Protein AF-A0A7S2JTR6-F1 (afdb_monomer_lite)

Sequence (146 aa):
DVTADWCGPSLAMKPAWHQLAKLTKDFKETQIALMDSDENEKDRNLLPETSIPNLKLFRAGAKRTPIPFQGNRDVQGFMQFLQQYTGFNFGEAMRDLYPKYREDQRLDVLAEKITLARAKAKPKYPRRWVQFYLQDLAGETAVPMD

Foldseek 3Di:
DAAEPPDPVRVVLVVQLVVLQVLCVVVPQDHRDYHYPVVDDDDCQQVVDPDDPWDWAQHVVRNNHTHGQDADSGNLSVQVSCVVVHVRDVVVSCVPVVVVVCVVVVVVVVLVVLVVVCVVCVDPDPDVVSVVVNCVVVVNPDDDDD

Organism: NCBI:txid1333877

Structure (mmCIF, N/CA/C/O backbone):
data_AF-A0A7S2JTR6-F1
#
_entry.id   AF-A0A7S2JTR6-F1
#
loop_
_atom_site.group_PDB
_atom_site.id
_atom_site.type_symbol
_atom_site.label_atom_id
_atom_site.label_alt_id
_atom_site.label_comp_id
_atom_site.label_asym_id
_atom_site.label_entity_id
_atom_site.label_seq_id
_atom_site.pdbx_PDB_ins_code
_atom_site.Cartn_x
_atom_site.Cartn_y
_atom_site.Cartn_z
_atom_site.occupancy
_atom_site.B_iso_or_equiv
_atom_site.auth_seq_id
_atom_site.auth_comp_id
_atom_site.auth_asym_id
_atom_site.auth_atom_id
_atom_site.pdbx_PDB_model_num
ATOM 1 N N . ASP A 1 1 ? -5.397 4.094 0.293 1.00 94.38 1 ASP A N 1
ATOM 2 C CA . ASP A 1 1 ? -4.608 5.132 -0.384 1.00 94.38 1 ASP A CA 1
ATOM 3 C C . ASP A 1 1 ? -5.512 6.296 -0.741 1.00 94.38 1 ASP A C 1
ATOM 5 O O . ASP A 1 1 ? -6.569 6.046 -1.306 1.00 94.38 1 ASP A O 1
ATOM 9 N N . VAL A 1 2 ? -5.133 7.522 -0.383 1.00 96.19 2 VAL A N 1
ATOM 10 C CA . VAL A 1 2 ? -5.697 8.740 -0.984 1.00 96.19 2 VAL A CA 1
ATOM 11 C C . VAL A 1 2 ? -4.784 9.148 -2.130 1.00 96.19 2 VAL A C 1
ATOM 13 O O . VAL A 1 2 ? -3.606 9.418 -1.893 1.00 96.19 2 VAL A O 1
ATOM 16 N N . THR A 1 3 ? -5.318 9.187 -3.345 1.00 95.25 3 THR A N 1
ATOM 17 C CA . THR A 1 3 ? -4.534 9.190 -4.584 1.00 95.25 3 THR A CA 1
ATOM 18 C C . 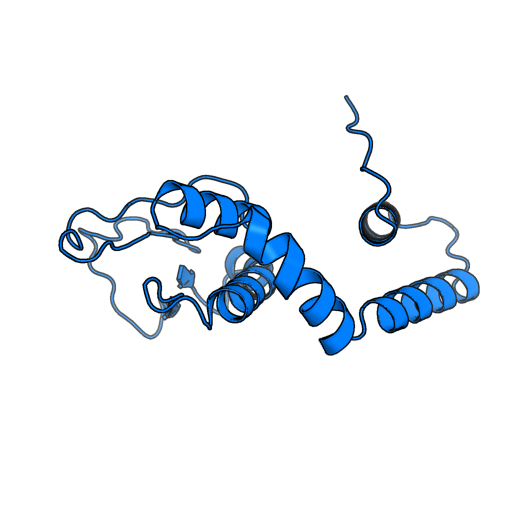THR A 1 3 ? -5.110 10.152 -5.619 1.00 95.25 3 THR A C 1
ATOM 20 O O . THR A 1 3 ? -6.221 10.634 -5.442 1.00 95.25 3 THR A O 1
ATOM 23 N N . ALA A 1 4 ? -4.365 10.407 -6.696 1.00 95.62 4 ALA A N 1
ATOM 24 C CA . ALA A 1 4 ? -4.868 11.127 -7.866 1.00 95.62 4 ALA A CA 1
ATOM 25 C C . ALA A 1 4 ? -4.077 10.751 -9.123 1.00 95.62 4 ALA A C 1
ATOM 27 O O . ALA A 1 4 ? -2.885 10.421 -9.048 1.00 95.62 4 ALA A O 1
ATOM 28 N N . ASP A 1 5 ? -4.719 10.865 -10.283 1.00 94.19 5 ASP A N 1
ATOM 29 C CA . ASP A 1 5 ? -4.161 10.450 -11.576 1.00 94.19 5 ASP A CA 1
ATOM 30 C C . ASP A 1 5 ? -3.115 11.411 -12.150 1.00 94.19 5 ASP A C 1
ATOM 32 O O . ASP A 1 5 ? -2.278 11.007 -12.954 1.00 94.19 5 ASP A O 1
ATOM 36 N N . TRP A 1 6 ? -3.092 12.660 -11.691 1.00 91.81 6 TRP A N 1
ATOM 37 C CA . TRP A 1 6 ? -2.074 13.646 -12.063 1.00 91.81 6 TRP A CA 1
ATOM 38 C C . TRP A 1 6 ? -0.822 13.589 -11.171 1.00 91.81 6 TRP A C 1
ATOM 40 O O . TRP A 1 6 ? 0.183 14.248 -11.451 1.00 91.81 6 TRP A O 1
ATOM 50 N N . CYS A 1 7 ? -0.848 12.811 -10.086 1.00 95.38 7 CYS A N 1
ATOM 51 C CA . CYS A 1 7 ? 0.231 12.778 -9.107 1.00 95.38 7 CYS A CA 1
ATOM 52 C C . CYS A 1 7 ? 1.294 11.729 -9.473 1.00 95.38 7 CYS A C 1
ATOM 54 O O . CYS A 1 7 ? 1.077 10.524 -9.347 1.00 95.38 7 CYS A O 1
ATOM 56 N N . GLY A 1 8 ? 2.490 12.184 -9.864 1.00 94.81 8 GLY A N 1
ATOM 57 C CA . GLY A 1 8 ? 3.615 11.309 -10.227 1.00 94.81 8 GLY A CA 1
ATOM 58 C C . GLY A 1 8 ? 3.962 10.239 -9.172 1.00 94.81 8 GLY A C 1
ATOM 59 O O . GLY A 1 8 ? 4.007 9.058 -9.519 1.00 94.81 8 GLY A O 1
ATOM 60 N N . PRO A 1 9 ? 4.163 10.598 -7.887 1.00 93.81 9 PRO A N 1
ATOM 61 C CA . PRO A 1 9 ? 4.389 9.620 -6.818 1.00 93.81 9 PRO A CA 1
ATOM 62 C C . PRO A 1 9 ? 3.266 8.584 -6.657 1.00 93.81 9 PRO A C 1
ATOM 64 O O . PRO A 1 9 ? 3.551 7.416 -6.394 1.00 93.81 9 PRO A O 1
ATOM 67 N N . SER A 1 10 ? 2.005 8.984 -6.839 1.00 94.50 10 SER A N 1
ATOM 68 C CA . SER A 1 10 ? 0.853 8.075 -6.798 1.00 94.50 10 SER A CA 1
ATOM 69 C C . SER A 1 10 ? 0.873 7.100 -7.973 1.00 94.50 10 SER A C 1
ATOM 71 O O . SER A 1 10 ? 0.757 5.890 -7.777 1.00 94.50 10 SER A O 1
ATOM 73 N N . LEU A 1 11 ? 1.107 7.603 -9.190 1.00 92.88 11 LEU A N 1
ATOM 74 C CA . LEU A 1 11 ? 1.241 6.780 -10.394 1.00 92.88 11 LEU A CA 1
ATOM 75 C C . LEU A 1 11 ? 2.368 5.749 -10.264 1.00 92.88 11 LEU A C 1
ATOM 77 O O . LEU A 1 11 ? 2.182 4.593 -10.638 1.00 92.88 11 LEU A O 1
ATOM 81 N N . ALA A 1 12 ? 3.510 6.142 -9.693 1.00 90.62 12 ALA A N 1
ATOM 82 C CA . ALA A 1 12 ? 4.634 5.238 -9.460 1.00 90.62 12 ALA A CA 1
ATOM 83 C C . ALA A 1 12 ? 4.297 4.112 -8.463 1.00 90.62 12 ALA A C 1
ATOM 85 O O . ALA A 1 12 ? 4.802 3.000 -8.598 1.00 90.62 12 ALA A O 1
ATOM 86 N N . MET A 1 13 ? 3.428 4.381 -7.483 1.00 93.75 13 MET A N 1
ATOM 87 C CA . MET A 1 13 ? 3.035 3.423 -6.445 1.00 93.75 13 MET A CA 1
ATOM 88 C C . MET A 1 13 ? 1.902 2.477 -6.881 1.00 93.75 13 MET A C 1
ATOM 90 O O . MET A 1 13 ? 1.824 1.349 -6.387 1.00 93.75 13 MET A O 1
ATOM 94 N N . LYS A 1 14 ? 1.037 2.897 -7.817 1.00 92.38 14 LYS A N 1
ATOM 95 C CA . LYS A 1 14 ? -0.128 2.117 -8.287 1.00 92.38 14 LYS A CA 1
ATOM 96 C C . LYS A 1 14 ? 0.174 0.642 -8.595 1.00 92.38 14 LYS A C 1
ATOM 98 O O . LYS A 1 14 ? -0.594 -0.201 -8.127 1.00 92.38 14 LYS A O 1
ATOM 103 N N . PRO A 1 15 ? 1.256 0.277 -9.318 1.00 91.19 15 PRO A N 1
ATOM 104 C CA . PRO A 1 15 ? 1.552 -1.128 -9.603 1.00 91.19 15 PRO A CA 1
ATOM 105 C C . PRO A 1 15 ? 1.723 -1.966 -8.331 1.00 91.19 15 PRO A C 1
ATOM 107 O O . PRO A 1 15 ? 1.128 -3.038 -8.215 1.00 91.19 15 PRO A O 1
ATOM 110 N N . ALA A 1 16 ? 2.470 -1.451 -7.350 1.00 91.38 16 ALA A N 1
ATOM 111 C CA . ALA A 1 16 ? 2.689 -2.132 -6.080 1.00 91.38 16 ALA A CA 1
ATOM 112 C C . ALA A 1 16 ? 1.395 -2.224 -5.255 1.00 91.38 16 ALA A C 1
ATOM 114 O O . ALA A 1 16 ? 1.100 -3.270 -4.679 1.00 91.38 16 ALA A O 1
ATOM 115 N N . TRP A 1 17 ? 0.581 -1.163 -5.250 1.00 94.44 17 TRP A N 1
ATOM 116 C CA . TRP A 1 17 ? -0.710 -1.146 -4.556 1.00 94.44 17 TRP A CA 1
ATOM 117 C C . TRP A 1 17 ? -1.702 -2.164 -5.142 1.00 94.44 17 TRP A C 1
ATOM 119 O O . TRP A 1 17 ? -2.374 -2.890 -4.409 1.00 94.44 17 TRP A O 1
ATOM 129 N N . HIS A 1 18 ? -1.753 -2.284 -6.472 1.00 91.75 18 HIS A N 1
ATOM 130 C CA . HIS A 1 18 ? -2.572 -3.290 -7.152 1.00 91.75 18 HIS A CA 1
ATOM 131 C C . HIS A 1 18 ? -2.081 -4.713 -6.882 1.00 91.75 18 HIS A C 1
ATOM 133 O O . HIS A 1 18 ? -2.892 -5.622 -6.699 1.00 91.75 18 HIS A O 1
ATOM 139 N N . GLN A 1 19 ? -0.764 -4.924 -6.855 1.00 88.38 19 GLN A N 1
ATOM 140 C CA . GLN A 1 19 ? -0.200 -6.227 -6.523 1.00 88.38 19 GLN A CA 1
ATOM 141 C C . GLN A 1 19 ? -0.529 -6.621 -5.080 1.00 88.38 19 GLN A C 1
ATOM 143 O O . GLN A 1 19 ? -0.969 -7.747 -4.856 1.00 88.38 19 GLN A O 1
ATOM 148 N N . LEU A 1 20 ? -0.405 -5.693 -4.128 1.00 92.19 20 LEU A N 1
ATOM 149 C CA . LEU A 1 20 ? -0.832 -5.903 -2.746 1.00 92.19 20 LEU A CA 1
ATOM 150 C C . LEU A 1 20 ? -2.299 -6.342 -2.684 1.00 92.19 20 LEU A C 1
ATOM 152 O O . LEU A 1 20 ? -2.589 -7.386 -2.112 1.00 92.19 20 LEU A O 1
ATOM 156 N N . ALA A 1 21 ? -3.204 -5.601 -3.332 1.00 92.00 21 ALA A N 1
ATOM 157 C CA . ALA A 1 21 ? -4.632 -5.922 -3.341 1.00 92.00 21 ALA A CA 1
ATOM 158 C C . ALA A 1 21 ? -4.925 -7.332 -3.881 1.00 92.00 21 ALA A C 1
ATOM 160 O O . ALA A 1 21 ? -5.796 -8.029 -3.362 1.00 92.00 21 ALA A O 1
ATOM 161 N N . LYS A 1 22 ? -4.183 -7.779 -4.903 1.00 87.56 22 LYS A N 1
ATOM 162 C CA . LYS A 1 22 ? -4.296 -9.145 -5.433 1.00 87.56 22 LYS A CA 1
ATOM 163 C C . LYS A 1 22 ? -3.800 -10.195 -4.440 1.00 87.56 22 LYS A C 1
ATOM 165 O O . LYS A 1 22 ? -4.441 -11.232 -4.309 1.00 87.56 22 LYS A O 1
ATOM 170 N N . LEU A 1 23 ? -2.678 -9.941 -3.768 1.00 85.38 23 LEU A N 1
ATOM 171 C CA . LEU A 1 23 ? -2.094 -10.867 -2.792 1.00 85.38 23 LEU A CA 1
ATOM 172 C C . LEU A 1 23 ? -2.950 -10.983 -1.527 1.00 85.38 23 LEU A C 1
ATOM 174 O O . LEU A 1 23 ? -3.028 -12.049 -0.933 1.00 85.38 23 LEU A O 1
ATOM 178 N N . THR A 1 24 ? -3.639 -9.916 -1.132 1.00 88.62 24 THR A N 1
ATOM 179 C CA . THR A 1 24 ? -4.499 -9.915 0.058 1.00 88.62 24 THR A CA 1
ATOM 180 C C . THR A 1 24 ? -5.956 -10.261 -0.248 1.00 88.62 24 THR A C 1
ATOM 182 O O . THR A 1 24 ? -6.790 -10.168 0.645 1.00 88.62 24 THR A O 1
ATOM 185 N N . LYS A 1 25 ? -6.306 -10.637 -1.487 1.00 87.44 25 LYS A N 1
ATOM 186 C CA . LYS A 1 25 ? -7.710 -10.812 -1.912 1.00 87.44 25 LYS A CA 1
ATOM 187 C C . LYS A 1 25 ? -8.480 -11.862 -1.096 1.00 87.44 25 LYS A C 1
ATOM 189 O O . LYS A 1 25 ? -9.683 -11.720 -0.905 1.00 87.44 25 LYS A O 1
ATOM 194 N N . ASP A 1 26 ? -7.785 -12.905 -0.641 1.00 87.69 26 ASP A N 1
ATOM 195 C CA . ASP A 1 26 ? -8.376 -14.027 0.097 1.00 87.69 26 ASP A CA 1
ATOM 196 C C . ASP A 1 26 ? -8.346 -13.788 1.623 1.00 87.69 26 ASP A C 1
ATOM 198 O O . ASP A 1 26 ? -8.981 -14.520 2.382 1.00 87.69 26 ASP A O 1
ATOM 202 N N . PHE A 1 27 ? -7.667 -12.725 2.075 1.00 90.38 27 PHE A N 1
ATOM 203 C CA . PHE A 1 27 ? -7.595 -12.304 3.473 1.00 90.38 27 PHE A CA 1
ATOM 204 C C . PHE A 1 27 ? -8.734 -11.324 3.792 1.00 90.38 27 PHE A C 1
ATOM 206 O O . PHE A 1 27 ? -8.638 -10.119 3.560 1.00 90.38 27 PHE A O 1
ATOM 213 N N . LYS A 1 28 ? -9.851 -11.852 4.303 1.00 88.94 28 LYS A N 1
ATOM 214 C CA . LYS A 1 28 ? -11.121 -11.114 4.456 1.00 88.94 28 LYS A CA 1
ATOM 215 C C . LYS A 1 28 ? -11.087 -10.036 5.539 1.00 88.94 28 LYS A C 1
ATOM 217 O O . LYS A 1 28 ? -11.927 -9.141 5.548 1.00 88.94 28 LYS A O 1
ATOM 222 N N . GLU A 1 29 ? -10.132 -10.118 6.453 1.00 89.00 29 GLU A N 1
ATOM 223 C CA . GLU A 1 29 ? -9.971 -9.225 7.594 1.00 89.00 29 GLU A CA 1
ATOM 224 C C . GLU A 1 29 ? -9.435 -7.846 7.185 1.00 89.00 29 GLU A C 1
ATOM 226 O O . GLU A 1 29 ? -9.520 -6.899 7.969 1.00 89.00 29 GLU A O 1
ATOM 231 N N . THR A 1 30 ? -8.871 -7.711 5.979 1.00 92.06 30 THR A N 1
ATOM 232 C CA . THR A 1 30 ? -8.314 -6.449 5.479 1.00 92.06 30 THR A CA 1
ATOM 233 C C . THR A 1 30 ? -8.769 -6.159 4.059 1.00 92.06 30 THR A C 1
ATOM 235 O O . THR A 1 30 ? -8.585 -6.954 3.146 1.00 92.06 30 THR A O 1
ATOM 238 N N . GLN A 1 31 ? -9.295 -4.952 3.857 1.00 93.44 31 GLN A N 1
ATOM 239 C CA . GLN A 1 31 ? -9.629 -4.437 2.537 1.00 93.44 31 GLN A CA 1
ATOM 240 C C . GLN A 1 31 ? -8.599 -3.393 2.106 1.00 93.44 31 GLN A C 1
ATOM 242 O O . GLN A 1 31 ? -8.365 -2.405 2.805 1.00 93.44 31 GLN A O 1
ATOM 247 N N . ILE A 1 32 ? -8.014 -3.594 0.927 1.00 95.56 32 ILE A N 1
ATOM 248 C CA . ILE A 1 32 ? -7.152 -2.602 0.284 1.00 95.56 32 ILE A CA 1
ATOM 249 C C . ILE A 1 32 ? -8.040 -1.656 -0.518 1.00 95.56 32 ILE A C 1
ATOM 251 O O . ILE A 1 32 ? -8.726 -2.078 -1.445 1.00 95.56 32 ILE A O 1
ATOM 255 N N . ALA A 1 33 ? -8.044 -0.380 -0.137 1.00 94.75 33 ALA A N 1
ATOM 256 C CA . ALA A 1 33 ? -8.910 0.636 -0.722 1.00 94.75 33 ALA A CA 1
ATOM 257 C C . ALA A 1 33 ? -8.107 1.791 -1.324 1.00 94.75 33 ALA A C 1
ATOM 259 O O . ALA A 1 33 ? -7.014 2.138 -0.856 1.00 94.75 33 ALA A O 1
ATOM 260 N N . LEU A 1 34 ? -8.688 2.400 -2.350 1.00 94.56 34 LEU A N 1
ATOM 261 C CA . LEU A 1 34 ? -8.181 3.567 -3.052 1.00 94.56 34 LEU A CA 1
ATOM 262 C C . LEU A 1 34 ? -9.298 4.612 -3.086 1.00 94.56 34 LEU A C 1
ATOM 264 O O . LEU A 1 34 ? -10.451 4.271 -3.330 1.00 94.56 34 LEU A O 1
ATOM 268 N N . MET A 1 35 ? -8.952 5.854 -2.775 1.00 95.31 35 MET A N 1
ATOM 269 C CA . MET A 1 35 ? -9.854 6.997 -2.763 1.00 95.31 35 MET A CA 1
ATOM 270 C C . MET A 1 35 ? -9.219 8.086 -3.613 1.00 95.31 35 MET A C 1
ATOM 272 O O . MET A 1 35 ? -8.135 8.569 -3.280 1.00 95.31 35 MET A O 1
ATOM 276 N N . ASP A 1 36 ? -9.874 8.439 -4.712 1.00 94.69 36 ASP A N 1
ATOM 277 C CA . ASP A 1 36 ? -9.429 9.537 -5.5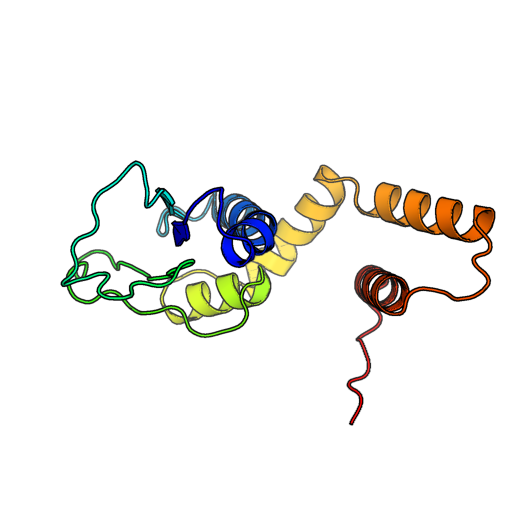59 1.00 94.69 36 ASP A CA 1
ATOM 278 C C . ASP A 1 36 ? -9.719 10.877 -4.863 1.00 94.69 36 ASP A C 1
ATOM 280 O O . ASP A 1 36 ? -10.830 11.087 -4.369 1.00 94.69 36 ASP A O 1
ATOM 284 N N . SER A 1 37 ? -8.713 11.747 -4.757 1.00 94.25 37 SER A N 1
ATOM 285 C CA . SER A 1 37 ? -8.815 13.018 -4.035 1.00 94.25 37 SER A CA 1
ATOM 286 C C . SER A 1 37 ? -9.553 14.117 -4.790 1.00 94.25 37 SER A C 1
ATOM 288 O O . SER A 1 37 ? -9.928 15.105 -4.161 1.00 94.25 37 SER A O 1
ATOM 290 N N . ASP A 1 38 ? -9.714 13.978 -6.104 1.00 93.88 38 ASP A N 1
ATOM 291 C CA . ASP A 1 38 ? -10.443 14.929 -6.941 1.00 93.88 38 ASP A CA 1
ATOM 292 C C . ASP A 1 38 ? -11.938 14.580 -6.952 1.00 93.88 38 ASP A C 1
ATOM 294 O O . ASP A 1 38 ? -12.788 15.470 -6.944 1.00 93.88 38 ASP A O 1
ATOM 298 N N . GLU A 1 39 ? -12.263 13.284 -6.912 1.00 96.06 39 GLU A N 1
ATOM 299 C CA . GLU A 1 39 ? -13.648 12.794 -6.906 1.00 96.06 39 GLU A CA 1
ATOM 300 C C . GLU A 1 39 ? -14.269 12.688 -5.503 1.00 96.06 39 GLU A C 1
ATOM 302 O O . GLU A 1 39 ? -15.491 12.595 -5.380 1.00 96.06 39 GLU A O 1
ATOM 307 N N . ASN A 1 40 ? -13.461 12.675 -4.435 1.00 94.31 40 ASN A N 1
ATOM 308 C CA . ASN A 1 40 ? -13.941 12.434 -3.071 1.00 94.31 40 ASN A CA 1
ATOM 309 C C . ASN A 1 40 ? -13.409 13.460 -2.068 1.00 94.31 40 ASN A C 1
ATOM 311 O O . ASN A 1 40 ? -12.216 13.762 -2.007 1.00 94.31 40 ASN A O 1
ATOM 315 N N . GLU A 1 41 ? -14.286 13.911 -1.173 1.00 91.94 41 GLU A N 1
ATOM 316 C CA . GLU A 1 41 ? -13.882 14.703 -0.015 1.00 91.94 41 GLU A CA 1
ATOM 317 C C . GLU A 1 41 ? -13.290 13.818 1.090 1.00 91.94 41 GLU A C 1
ATOM 319 O O . GLU A 1 41 ? -13.785 12.729 1.386 1.00 91.94 41 GLU A O 1
ATOM 324 N N . LYS A 1 42 ? -12.236 14.310 1.752 1.00 90.31 42 LYS A N 1
ATOM 325 C CA . LYS A 1 42 ? -11.608 13.631 2.894 1.00 90.31 42 LYS A CA 1
ATOM 326 C C . LYS A 1 42 ? -11.955 14.313 4.212 1.00 90.31 42 LYS A C 1
ATOM 328 O O . LYS A 1 42 ? -11.892 15.539 4.325 1.00 90.31 42 LYS A O 1
ATOM 333 N N . ASP A 1 43 ? -12.208 13.513 5.245 1.00 93.38 43 ASP A N 1
ATOM 334 C CA . ASP A 1 43 ? -12.271 14.014 6.617 1.00 93.38 43 ASP A CA 1
ATOM 335 C C . ASP A 1 43 ? -10.872 14.464 7.056 1.00 93.38 43 ASP A C 1
ATOM 337 O O . ASP A 1 43 ? -9.986 13.643 7.311 1.00 93.38 43 ASP A O 1
ATOM 341 N N . ARG A 1 44 ? -10.671 15.781 7.155 1.00 92.38 44 ARG A N 1
ATOM 342 C CA . ARG A 1 44 ? -9.386 16.387 7.533 1.00 92.38 44 ARG A CA 1
ATOM 343 C C . ARG A 1 44 ? -8.957 16.058 8.962 1.00 92.38 44 ARG A C 1
ATOM 345 O O . ARG A 1 44 ? -7.778 16.195 9.262 1.00 92.38 44 ARG A O 1
ATOM 352 N N . ASN A 1 45 ? -9.859 15.595 9.827 1.00 93.69 45 ASN A N 1
ATOM 353 C CA . ASN A 1 45 ? -9.480 15.127 11.161 1.00 93.69 45 ASN A CA 1
ATOM 354 C C . ASN A 1 45 ? -8.771 13.767 11.096 1.00 93.69 45 ASN A C 1
ATOM 356 O O . ASN A 1 45 ? -7.889 13.486 11.903 1.00 93.69 45 ASN A O 1
ATOM 360 N N . LEU A 1 46 ? -9.143 12.923 10.130 1.00 93.69 46 LEU A N 1
ATOM 361 C CA . LEU A 1 46 ? -8.582 11.579 9.951 1.00 93.69 46 LEU A CA 1
ATOM 362 C C . LEU A 1 46 ? -7.427 11.569 8.940 1.00 93.69 46 LEU A C 1
ATOM 364 O O . LEU A 1 46 ? -6.452 10.828 9.094 1.00 93.69 46 LEU A O 1
ATOM 368 N N . LEU A 1 47 ? -7.525 12.408 7.911 1.00 94.25 47 LEU A N 1
ATOM 369 C CA . LEU A 1 47 ? -6.589 12.544 6.794 1.00 94.25 47 LEU A CA 1
ATOM 370 C C . LEU A 1 47 ? -6.174 14.024 6.629 1.00 94.25 47 LEU A C 1
ATOM 372 O O . LEU A 1 47 ? -6.514 14.648 5.617 1.00 94.25 47 LEU A O 1
ATOM 376 N N . PRO A 1 48 ? -5.481 14.619 7.623 1.00 94.19 48 PRO A N 1
ATOM 377 C CA . PRO A 1 48 ? -5.074 16.026 7.592 1.00 94.19 48 PRO A CA 1
ATOM 378 C C . PRO A 1 48 ? -4.031 16.338 6.514 1.00 94.19 48 PRO A C 1
ATOM 380 O O . PRO A 1 48 ? -3.877 17.495 6.125 1.00 94.19 48 PRO A O 1
ATOM 383 N N . GLU A 1 49 ? -3.297 15.334 6.034 1.00 93.44 49 GLU A N 1
ATOM 384 C CA . GLU A 1 49 ? -2.184 15.531 5.116 1.00 93.44 49 GLU A CA 1
ATOM 385 C C . GLU A 1 49 ? -2.674 16.062 3.764 1.00 93.44 49 GLU A C 1
ATOM 387 O O . GLU A 1 49 ? -3.629 15.557 3.161 1.00 93.44 49 GLU A O 1
ATOM 392 N N . THR A 1 50 ? -2.007 17.104 3.274 1.00 90.38 50 THR A N 1
ATOM 393 C CA . THR A 1 50 ? -2.315 17.747 1.992 1.00 90.38 50 THR A CA 1
ATOM 394 C C . THR A 1 50 ? -1.632 17.062 0.815 1.00 90.38 50 THR A C 1
ATOM 396 O O . THR A 1 50 ? -2.138 17.146 -0.299 1.00 90.38 50 THR A O 1
ATOM 399 N N . SER A 1 51 ? -0.521 16.365 1.056 1.00 91.81 51 SER A N 1
ATOM 400 C CA . SER A 1 51 ? 0.205 15.605 0.046 1.00 91.81 51 SER A CA 1
ATOM 401 C C . SER A 1 51 ? -0.373 14.201 -0.143 1.00 91.81 51 SER A C 1
ATOM 403 O O . SER A 1 51 ? -0.925 13.594 0.776 1.00 91.81 51 SER A O 1
ATOM 405 N N . ILE A 1 52 ? -0.217 13.688 -1.362 1.00 93.81 52 ILE A N 1
ATOM 406 C CA . ILE A 1 52 ? -0.600 12.336 -1.773 1.00 93.81 52 ILE A CA 1
ATOM 407 C C . ILE A 1 52 ? 0.603 11.632 -2.441 1.00 93.81 52 ILE A C 1
ATOM 409 O O . ILE A 1 52 ? 1.486 12.320 -2.966 1.00 93.81 52 ILE A O 1
ATOM 413 N N . PRO A 1 53 ? 0.694 10.288 -2.398 1.00 95.31 53 PRO A N 1
ATOM 414 C CA . PRO A 1 53 ? -0.258 9.375 -1.770 1.00 95.31 53 PRO A CA 1
ATOM 415 C C . PRO A 1 53 ? -0.222 9.431 -0.239 1.00 95.31 53 PRO A C 1
ATOM 417 O O . PRO A 1 53 ? 0.846 9.584 0.368 1.00 95.31 53 PRO A O 1
ATOM 420 N N . ASN A 1 54 ? -1.398 9.292 0.374 1.00 94.62 54 ASN A N 1
ATOM 421 C CA . ASN A 1 54 ? -1.574 9.220 1.825 1.00 94.62 54 ASN A CA 1
ATOM 422 C C . ASN A 1 54 ? -2.127 7.844 2.208 1.00 94.62 54 ASN A C 1
ATOM 424 O O . ASN A 1 54 ? -3.241 7.458 1.842 1.00 94.62 54 ASN A O 1
ATOM 428 N N . LEU A 1 55 ? -1.316 7.091 2.944 1.00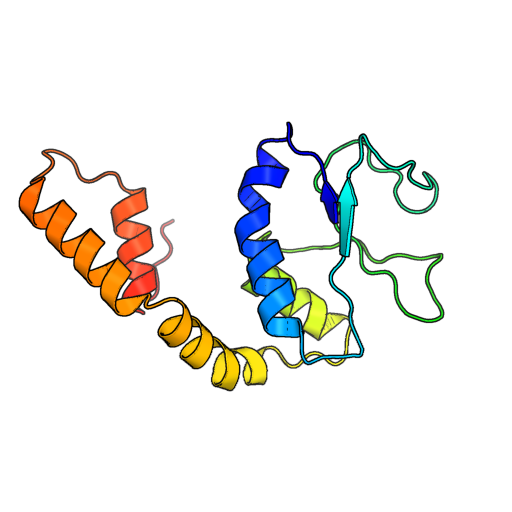 96.56 55 LEU A N 1
ATOM 429 C CA . LEU A 1 55 ? -1.585 5.710 3.305 1.00 96.56 55 LEU A CA 1
ATOM 430 C C . LEU A 1 55 ? -1.869 5.619 4.801 1.00 96.56 55 LEU A C 1
ATOM 432 O O . LEU A 1 55 ? -1.007 5.932 5.623 1.00 96.56 55 LEU A O 1
ATOM 436 N N . LYS A 1 56 ? -3.064 5.140 5.153 1.00 96.56 56 LYS A N 1
ATOM 437 C CA . LYS A 1 56 ? -3.445 4.857 6.538 1.00 96.56 56 LYS A CA 1
ATOM 438 C C . LYS A 1 56 ? -4.230 3.560 6.656 1.00 96.56 56 LYS A C 1
ATOM 440 O O . LYS A 1 56 ? -4.995 3.209 5.758 1.00 96.56 56 LYS A O 1
ATOM 445 N N . LEU A 1 57 ? -4.077 2.893 7.796 1.00 96.88 57 LEU A N 1
ATOM 446 C CA . LEU A 1 57 ? -4.876 1.741 8.195 1.00 96.88 57 LEU A CA 1
ATOM 447 C C . LEU A 1 57 ? -5.992 2.165 9.145 1.00 96.88 57 LEU A C 1
ATOM 449 O O . LEU A 1 57 ? -5.748 2.691 10.232 1.00 96.88 57 LEU A O 1
ATOM 453 N N . PHE A 1 58 ? -7.222 1.860 8.750 1.00 96.12 58 PHE A N 1
ATOM 454 C CA . PHE A 1 58 ? -8.420 2.078 9.549 1.00 96.12 58 PHE A CA 1
ATOM 455 C C . PHE A 1 58 ? -8.857 0.750 10.164 1.00 96.12 58 PHE A C 1
ATOM 457 O O . PHE A 1 58 ? -9.475 -0.080 9.500 1.00 96.12 58 PHE A O 1
ATOM 464 N N . ARG A 1 59 ? -8.532 0.530 11.441 1.00 94.56 59 ARG A N 1
ATOM 465 C CA . ARG A 1 59 ? -8.878 -0.720 12.131 1.00 94.56 59 ARG A CA 1
ATOM 466 C C . ARG A 1 59 ? -10.378 -0.797 12.424 1.00 94.56 59 ARG A C 1
ATOM 468 O O . ARG A 1 59 ? -11.009 0.204 12.781 1.00 94.56 59 ARG A O 1
ATOM 475 N N . ALA A 1 60 ? -10.941 -2.002 12.333 1.00 90.44 60 ALA A N 1
ATOM 476 C CA . ALA A 1 60 ? -12.295 -2.272 12.807 1.00 90.44 60 ALA A CA 1
ATOM 477 C C . ALA A 1 60 ? -12.422 -1.870 14.289 1.00 90.44 60 ALA A C 1
ATOM 479 O O . ALA A 1 60 ? -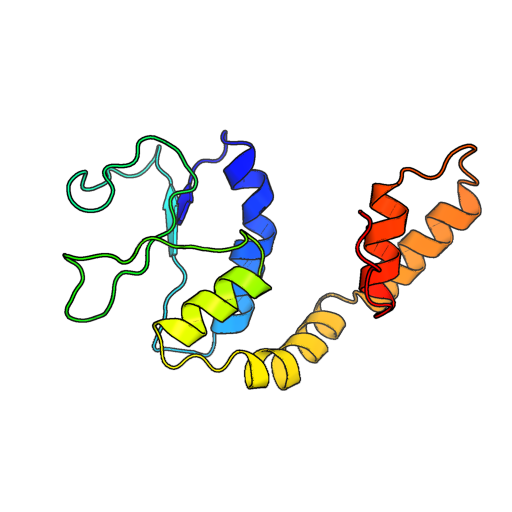11.524 -2.125 15.087 1.00 90.44 60 ALA A O 1
ATOM 480 N N . GLY A 1 61 ? -13.502 -1.170 14.642 1.00 90.56 61 GLY A N 1
ATOM 481 C CA . GLY A 1 61 ? -13.723 -0.645 15.997 1.00 90.56 61 GLY A CA 1
ATOM 482 C C . GLY A 1 61 ? -12.908 0.602 16.382 1.00 90.56 61 GLY A C 1
ATOM 483 O O . GLY A 1 61 ? -13.272 1.265 17.345 1.00 90.56 61 GLY A O 1
ATOM 484 N N . ALA A 1 62 ? -11.874 0.985 15.622 1.00 92.50 62 ALA A N 1
ATOM 485 C CA . ALA A 1 62 ? -10.994 2.121 15.937 1.00 92.50 62 ALA A CA 1
ATOM 486 C C . ALA A 1 62 ? -10.760 3.059 14.734 1.00 92.50 62 ALA A C 1
ATOM 488 O O . ALA A 1 62 ? -9.678 3.614 14.546 1.00 92.50 62 ALA A O 1
ATOM 489 N N . LYS A 1 63 ? -11.792 3.272 13.904 1.00 90.81 63 LYS A N 1
ATOM 490 C CA . LYS A 1 63 ? -11.697 4.084 12.672 1.00 90.81 63 LYS A CA 1
ATOM 491 C C . LYS A 1 63 ? -11.338 5.559 12.909 1.00 90.81 63 LYS A C 1
ATOM 493 O O . LYS A 1 63 ? -10.881 6.218 11.983 1.00 90.81 63 LYS A O 1
ATOM 498 N N . ARG A 1 64 ? -11.540 6.076 14.128 1.00 94.12 64 ARG A N 1
ATOM 499 C CA . ARG A 1 64 ? -11.228 7.471 14.495 1.00 94.12 64 ARG A CA 1
ATOM 500 C C . ARG A 1 64 ? -9.746 7.723 14.782 1.00 94.12 64 ARG A C 1
ATOM 502 O O . ARG A 1 64 ? -9.342 8.873 14.879 1.00 94.12 64 ARG A O 1
ATOM 509 N N . THR A 1 65 ? -8.946 6.668 14.909 1.00 94.50 65 THR A N 1
ATOM 510 C CA . THR A 1 65 ? -7.504 6.750 15.176 1.00 94.50 65 THR A CA 1
ATOM 511 C C . THR A 1 65 ? -6.747 5.938 14.122 1.00 94.50 65 THR A C 1
ATOM 513 O O . THR A 1 65 ? -6.223 4.863 14.432 1.00 94.50 65 THR A O 1
ATOM 516 N N . PRO A 1 66 ? -6.759 6.380 12.850 1.00 96.19 66 PRO A N 1
ATOM 517 C CA . PRO A 1 66 ? -6.102 5.653 11.776 1.00 96.19 66 PRO A CA 1
ATOM 518 C C . PRO A 1 66 ? -4.587 5.640 11.974 1.00 96.19 66 PRO A C 1
ATOM 520 O O . PRO A 1 66 ? -3.985 6.640 12.364 1.00 96.19 66 PRO A O 1
ATOM 523 N N . ILE A 1 67 ? -3.968 4.501 11.677 1.00 96.94 67 ILE A N 1
ATOM 524 C CA . ILE A 1 67 ? -2.526 4.313 11.833 1.00 96.94 67 ILE A CA 1
ATOM 525 C C . ILE A 1 67 ? -1.851 4.748 10.529 1.00 96.94 67 ILE A C 1
ATOM 527 O O . ILE A 1 67 ? -2.164 4.167 9.484 1.00 96.94 67 ILE A O 1
ATOM 531 N N . PRO A 1 68 ? -0.959 5.755 10.543 1.00 96.56 68 PRO A N 1
ATOM 532 C CA . PRO A 1 68 ? -0.232 6.151 9.347 1.00 96.56 68 PRO A CA 1
ATOM 533 C C . PRO A 1 68 ? 0.717 5.034 8.915 1.00 96.56 68 PRO A C 1
ATOM 535 O O . PRO A 1 68 ? 1.382 4.411 9.745 1.00 96.56 68 PRO A O 1
ATOM 538 N N . PHE A 1 69 ? 0.784 4.788 7.610 1.00 96.94 69 PHE A N 1
ATOM 539 C CA . PHE A 1 69 ? 1.750 3.855 7.051 1.00 96.94 69 PHE A CA 1
ATOM 540 C C . PHE A 1 69 ? 3.179 4.357 7.270 1.00 96.94 69 PHE A C 1
ATOM 542 O O . PHE A 1 69 ? 3.480 5.528 7.026 1.00 96.94 69 PHE A O 1
ATOM 549 N N . GLN A 1 70 ? 4.064 3.449 7.673 1.00 94.25 70 GLN A N 1
ATOM 550 C CA . GLN A 1 70 ? 5.501 3.684 7.762 1.00 94.25 70 GLN A CA 1
ATOM 551 C C . GLN A 1 70 ? 6.225 2.524 7.079 1.00 94.25 70 GLN A C 1
ATOM 553 O O . GLN A 1 70 ? 5.893 1.366 7.324 1.00 94.25 70 GLN A O 1
ATOM 558 N N . GLY A 1 71 ? 7.197 2.840 6.223 1.00 94.00 71 GLY A N 1
ATOM 559 C CA . GLY A 1 71 ? 7.976 1.854 5.475 1.00 94.00 71 GLY A CA 1
ATOM 560 C C . GLY A 1 71 ? 8.118 2.195 3.993 1.00 94.00 71 GLY A C 1
ATOM 561 O O . GLY A 1 71 ? 7.751 3.285 3.541 1.00 94.00 71 GLY A O 1
ATOM 562 N N . ASN A 1 72 ? 8.656 1.242 3.235 1.00 93.75 72 ASN A N 1
ATOM 563 C CA . ASN A 1 72 ? 8.841 1.382 1.794 1.00 93.75 72 ASN A CA 1
ATOM 564 C C . ASN A 1 72 ? 7.507 1.255 1.055 1.00 93.75 72 ASN A C 1
ATOM 566 O O . ASN A 1 72 ? 6.674 0.415 1.387 1.00 93.75 72 ASN A O 1
ATOM 570 N N . ARG A 1 73 ? 7.309 2.076 0.017 1.00 93.50 73 ARG A N 1
ATOM 571 C CA . ARG A 1 73 ? 6.092 2.073 -0.818 1.00 93.50 73 ARG A CA 1
ATOM 572 C C . ARG A 1 73 ? 6.160 1.021 -1.927 1.00 93.50 73 ARG A C 1
ATOM 574 O O . ARG A 1 73 ? 5.869 1.301 -3.087 1.00 93.50 73 ARG A O 1
ATOM 581 N N . ASP A 1 74 ? 6.576 -0.176 -1.547 1.00 91.69 74 ASP A N 1
ATOM 582 C CA . ASP A 1 74 ? 6.625 -1.369 -2.377 1.00 91.69 74 ASP A CA 1
ATOM 583 C C . ASP A 1 74 ? 5.778 -2.480 -1.738 1.00 91.69 74 ASP A C 1
ATOM 585 O O . ASP A 1 74 ? 5.272 -2.356 -0.620 1.00 91.69 74 ASP A O 1
ATOM 589 N N . VAL A 1 75 ? 5.577 -3.574 -2.471 1.00 90.19 75 VAL A N 1
ATOM 590 C CA . VAL A 1 75 ? 4.675 -4.651 -2.040 1.00 90.19 75 VAL A CA 1
ATOM 591 C C . VAL A 1 75 ? 5.152 -5.292 -0.734 1.00 90.19 75 VAL A C 1
ATOM 593 O O . VAL A 1 75 ? 4.332 -5.630 0.118 1.00 90.19 75 VAL A O 1
ATOM 596 N N . GLN A 1 76 ? 6.467 -5.428 -0.548 1.00 89.62 76 GLN A N 1
ATOM 597 C CA . GLN A 1 76 ? 7.041 -6.004 0.662 1.00 89.62 76 GLN A CA 1
ATOM 598 C C . GLN A 1 76 ? 6.798 -5.104 1.877 1.00 89.62 76 GLN A C 1
ATOM 600 O O . GLN A 1 76 ? 6.311 -5.590 2.897 1.00 89.62 76 GLN A O 1
ATOM 605 N N . GLY A 1 77 ? 7.072 -3.804 1.765 1.00 93.88 77 GLY A N 1
ATOM 606 C CA . GLY A 1 77 ? 6.837 -2.834 2.830 1.00 93.88 77 GLY A CA 1
ATOM 607 C C . GLY A 1 77 ? 5.362 -2.763 3.223 1.00 93.88 77 GLY A C 1
ATOM 608 O O . GLY A 1 77 ? 5.033 -2.757 4.411 1.00 93.88 77 GLY A O 1
ATOM 609 N N . PHE A 1 78 ? 4.453 -2.812 2.246 1.00 95.31 78 PHE A N 1
ATOM 610 C CA . PHE A 1 78 ? 3.020 -2.887 2.529 1.00 95.31 78 PHE A CA 1
ATOM 611 C C . PHE A 1 78 ? 2.631 -4.163 3.279 1.00 95.31 78 PHE A C 1
ATOM 613 O O . PHE A 1 78 ? 1.908 -4.091 4.273 1.00 95.31 78 PHE A O 1
ATOM 620 N N . MET A 1 79 ? 3.114 -5.326 2.842 1.00 92.75 79 MET A N 1
ATOM 621 C CA . MET A 1 79 ? 2.806 -6.600 3.494 1.00 92.75 79 MET A CA 1
ATOM 622 C C . MET A 1 79 ? 3.383 -6.690 4.911 1.00 92.75 79 MET A C 1
ATOM 624 O O . MET A 1 79 ? 2.704 -7.184 5.810 1.00 92.75 79 MET A O 1
ATOM 628 N N . GLN A 1 80 ? 4.591 -6.172 5.140 1.00 94.12 80 GLN A N 1
ATOM 629 C CA . GLN A 1 80 ? 5.195 -6.087 6.473 1.00 94.12 80 GLN A CA 1
ATOM 630 C C . GLN A 1 80 ? 4.364 -5.212 7.413 1.00 94.12 80 GLN A C 1
ATOM 632 O O . GLN A 1 80 ? 4.086 -5.606 8.546 1.00 94.12 80 GLN A O 1
ATOM 637 N N . PHE A 1 81 ? 3.903 -4.059 6.929 1.00 96.06 81 PHE A N 1
ATOM 638 C CA . PHE A 1 81 ? 3.012 -3.196 7.695 1.00 96.06 81 PHE A CA 1
ATOM 639 C C . PHE A 1 81 ? 1.677 -3.888 8.010 1.00 96.06 81 PHE A C 1
ATOM 641 O O . PHE A 1 81 ? 1.193 -3.816 9.140 1.00 96.06 81 PHE A O 1
ATOM 648 N N . LEU A 1 82 ? 1.089 -4.616 7.052 1.00 94.69 82 LEU A N 1
ATOM 649 C CA . LEU A 1 82 ? -0.112 -5.407 7.324 1.00 94.69 82 LEU A CA 1
ATOM 650 C C . LEU A 1 82 ? 0.154 -6.494 8.362 1.00 94.69 82 LEU A C 1
ATOM 652 O O . LEU A 1 82 ? -0.649 -6.637 9.275 1.00 94.69 82 LEU A O 1
ATOM 656 N N . GLN A 1 83 ? 1.270 -7.214 8.291 1.00 93.88 83 GLN A N 1
ATOM 657 C CA . GLN A 1 83 ? 1.610 -8.213 9.307 1.00 93.88 83 GLN A CA 1
ATOM 658 C C . GLN A 1 83 ? 1.767 -7.596 10.704 1.00 93.88 83 GLN A C 1
ATOM 660 O O . GLN A 1 83 ? 1.419 -8.218 11.702 1.00 93.88 83 GLN A O 1
ATOM 665 N N . GLN A 1 84 ? 2.283 -6.371 10.798 1.00 94.88 84 GLN A N 1
ATOM 666 C CA . GLN A 1 84 ? 2.478 -5.704 12.084 1.00 94.88 84 GLN A CA 1
ATOM 667 C C . GLN A 1 84 ? 1.154 -5.321 12.761 1.00 94.88 84 GLN A C 1
ATOM 669 O O . GLN A 1 84 ? 1.044 -5.374 13.987 1.00 94.88 84 GLN A O 1
ATOM 674 N N . TYR A 1 85 ? 0.161 -4.892 11.981 1.00 93.81 85 TYR A N 1
ATOM 675 C CA . TYR A 1 85 ? -1.071 -4.300 12.515 1.00 93.81 85 TYR A CA 1
ATOM 676 C C . TYR A 1 85 ? -2.329 -5.139 12.284 1.00 93.81 85 TYR A C 1
ATOM 678 O O . TYR A 1 85 ? -3.407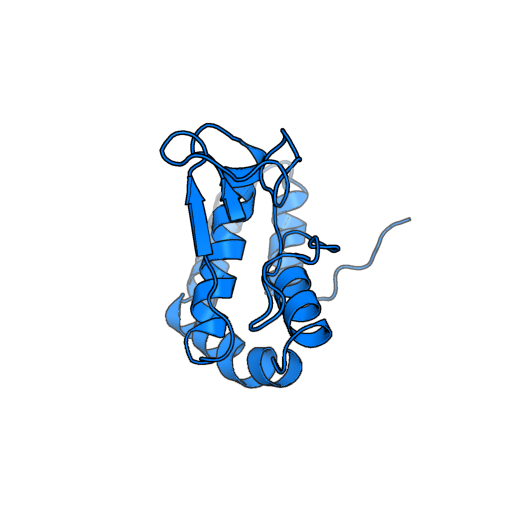 -4.796 12.782 1.00 93.81 85 TYR A O 1
ATOM 686 N N . THR A 1 86 ? -2.204 -6.228 11.535 1.00 89.75 86 THR A N 1
ATOM 687 C CA . THR A 1 86 ? -3.280 -7.161 11.195 1.00 89.75 86 THR A CA 1
ATOM 688 C C . THR A 1 86 ? -2.788 -8.599 11.395 1.00 89.75 86 THR A C 1
ATOM 690 O O . THR A 1 86 ? -1.604 -8.831 11.605 1.00 89.75 86 THR A O 1
ATOM 693 N N . GLY A 1 87 ? -3.684 -9.586 11.318 1.00 89.62 87 GLY A N 1
ATOM 694 C CA . GLY A 1 87 ? -3.314 -11.008 11.373 1.00 89.62 87 GLY A CA 1
ATOM 695 C C . GLY A 1 87 ? -2.679 -11.552 10.085 1.00 89.62 87 GLY A C 1
ATOM 696 O O . GLY A 1 87 ? -2.612 -12.764 9.916 1.00 89.62 87 GLY A O 1
ATOM 697 N N . PHE A 1 88 ? -2.278 -10.683 9.153 1.00 91.75 88 PHE A N 1
ATOM 698 C CA . PHE A 1 88 ? -1.729 -11.080 7.862 1.00 91.75 88 PHE A CA 1
ATOM 699 C C . PHE A 1 88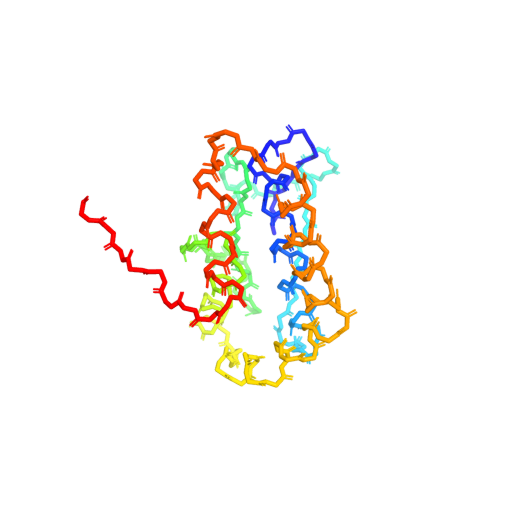 ? -0.365 -11.765 8.023 1.00 91.75 88 PHE A C 1
ATOM 701 O O . PHE A 1 88 ? 0.553 -11.207 8.620 1.00 91.75 88 PHE A O 1
ATOM 708 N N . ASN A 1 89 ? -0.209 -12.959 7.452 1.00 90.25 89 ASN A N 1
ATOM 709 C CA . ASN A 1 89 ? 1.043 -13.710 7.494 1.00 90.25 89 ASN A CA 1
ATOM 710 C C . ASN A 1 89 ? 1.847 -13.495 6.202 1.00 90.25 89 ASN A C 1
ATOM 712 O O . ASN A 1 89 ? 1.632 -14.177 5.199 1.00 90.25 89 ASN A O 1
ATOM 716 N N . PHE A 1 90 ? 2.798 -12.556 6.222 1.00 85.38 90 PHE A N 1
ATOM 717 C CA . PHE A 1 90 ? 3.630 -12.252 5.053 1.00 85.38 90 PHE A CA 1
ATOM 718 C C . PHE A 1 90 ? 4.501 -13.444 4.634 1.00 85.38 90 PHE A C 1
ATOM 720 O O . PHE A 1 90 ? 4.671 -13.686 3.441 1.00 85.38 90 PHE A O 1
ATOM 727 N N . GLY A 1 91 ? 5.027 -14.213 5.593 1.00 84.62 91 GLY A N 1
ATOM 728 C CA . GLY A 1 91 ? 5.875 -15.371 5.299 1.00 84.62 91 GLY A CA 1
ATOM 729 C C . GLY A 1 91 ? 5.131 -16.475 4.543 1.00 84.62 91 GLY A C 1
ATOM 730 O O . GLY A 1 91 ? 5.681 -17.080 3.626 1.00 84.62 91 GLY A O 1
ATOM 731 N N . GLU A 1 92 ? 3.871 -16.712 4.900 1.00 84.94 92 GLU A N 1
ATOM 732 C CA . GLU A 1 92 ? 2.981 -17.639 4.194 1.00 84.94 92 GLU A CA 1
ATOM 733 C C . GLU A 1 92 ? 2.573 -17.096 2.821 1.00 84.94 92 GLU A C 1
ATOM 735 O O . GLU A 1 92 ? 2.725 -17.789 1.818 1.00 84.94 92 GLU A O 1
ATOM 740 N N . ALA A 1 93 ? 2.192 -15.817 2.741 1.00 81.81 93 ALA A N 1
ATOM 741 C CA . ALA A 1 93 ? 1.865 -15.172 1.471 1.00 81.81 93 ALA A CA 1
ATOM 742 C C . ALA A 1 93 ? 3.027 -15.236 0.461 1.00 81.81 93 ALA A C 1
ATOM 744 O O . ALA A 1 93 ? 2.818 -15.554 -0.708 1.00 81.81 93 ALA A O 1
ATOM 745 N N . MET A 1 94 ? 4.266 -14.986 0.895 1.00 79.81 94 MET A N 1
ATOM 746 C CA . MET A 1 94 ? 5.438 -15.094 0.019 1.00 79.81 94 MET A CA 1
ATOM 747 C C . MET A 1 94 ? 5.719 -16.525 -0.422 1.00 79.81 94 MET A C 1
ATOM 749 O O . MET A 1 94 ? 6.155 -16.734 -1.551 1.00 79.81 94 MET A O 1
ATOM 753 N N . ARG A 1 95 ? 5.475 -17.510 0.441 1.00 83.75 95 ARG A N 1
ATOM 754 C CA . ARG A 1 95 ? 5.690 -18.916 0.099 1.00 83.75 95 ARG A CA 1
ATOM 755 C C . ARG A 1 95 ? 4.667 -19.409 -0.921 1.00 83.75 95 ARG A C 1
ATOM 757 O O . ARG A 1 95 ? 5.051 -20.061 -1.886 1.00 83.75 95 ARG A O 1
ATOM 764 N N . ASP A 1 96 ? 3.399 -19.063 -0.727 1.00 81.38 96 ASP A N 1
ATOM 765 C CA . ASP A 1 96 ? 2.300 -19.739 -1.418 1.00 81.38 96 ASP A CA 1
ATOM 766 C C . ASP A 1 96 ? 1.729 -18.903 -2.574 1.00 81.38 96 ASP A C 1
ATOM 768 O O . ASP A 1 96 ? 1.338 -19.440 -3.611 1.00 81.38 96 ASP A O 1
ATOM 772 N N . LEU A 1 97 ? 1.715 -17.572 -2.442 1.00 76.50 97 LEU A N 1
ATOM 773 C CA . LEU A 1 97 ? 1.112 -16.676 -3.435 1.00 76.50 97 LEU A CA 1
ATOM 774 C C . LEU A 1 97 ? 2.129 -16.124 -4.431 1.00 76.50 97 LEU A C 1
ATOM 776 O O . LEU A 1 97 ? 1.785 -15.919 -5.596 1.00 76.50 97 LEU A O 1
ATOM 780 N N . TYR A 1 98 ? 3.374 -15.882 -4.012 1.00 74.31 98 TYR A N 1
ATOM 781 C CA . TYR A 1 98 ? 4.387 -15.304 -4.899 1.00 74.31 98 TYR A CA 1
ATOM 782 C C . TYR A 1 98 ? 4.766 -16.225 -6.076 1.00 74.31 98 TYR A C 1
ATOM 784 O O . TYR A 1 98 ? 4.806 -15.727 -7.206 1.00 74.31 98 TYR A O 1
ATOM 792 N N . PRO A 1 99 ? 4.963 -17.551 -5.898 1.00 81.31 99 PRO A N 1
ATOM 793 C CA . PRO A 1 99 ? 5.207 -18.450 -7.028 1.00 81.31 99 PRO A CA 1
ATOM 794 C C . PRO A 1 99 ? 4.050 -18.450 -8.031 1.00 81.31 99 PRO A C 1
ATOM 796 O O . PRO A 1 99 ? 4.276 -18.330 -9.234 1.00 81.31 99 PRO A O 1
ATOM 799 N N . LYS A 1 100 ? 2.810 -18.478 -7.530 1.00 79.12 100 LYS A N 1
ATOM 800 C CA . LYS A 1 100 ? 1.603 -18.425 -8.359 1.00 79.12 100 LYS A CA 1
ATOM 801 C C . LYS A 1 100 ? 1.484 -17.106 -9.121 1.00 79.12 100 LYS A C 1
ATOM 803 O O . LYS A 1 100 ? 1.212 -17.105 -10.314 1.00 79.12 100 LYS A O 1
ATOM 808 N N . TYR A 1 101 ? 1.750 -15.978 -8.463 1.00 76.38 101 TYR A N 1
ATOM 809 C CA . TYR A 1 101 ? 1.785 -14.670 -9.118 1.00 76.38 101 TYR A CA 1
ATOM 810 C C . TYR A 1 101 ? 2.827 -14.622 -10.245 1.00 76.38 101 TYR A C 1
ATOM 812 O O . TYR A 1 101 ? 2.548 -14.093 -11.322 1.00 76.38 101 TYR A O 1
ATOM 820 N N . ARG A 1 102 ? 4.019 -15.187 -10.014 1.00 77.69 102 ARG A N 1
ATOM 821 C CA . ARG A 1 102 ? 5.101 -15.249 -11.006 1.00 77.69 102 ARG A CA 1
ATOM 822 C C . ARG A 1 102 ? 4.687 -16.037 -12.249 1.00 77.69 102 ARG A C 1
ATOM 824 O O . ARG A 1 102 ? 4.972 -15.587 -13.359 1.00 77.69 102 ARG A O 1
ATOM 831 N N . GLU A 1 103 ? 4.015 -17.167 -12.052 1.00 81.75 103 GLU A N 1
ATOM 832 C CA . GLU A 1 103 ? 3.473 -18.010 -13.120 1.00 81.75 103 GLU A CA 1
ATOM 833 C C . GLU A 1 103 ? 2.329 -17.311 -13.872 1.00 81.75 103 GLU A C 1
ATOM 835 O O . GLU A 1 103 ? 2.411 -17.143 -15.090 1.00 81.75 103 GLU A O 1
ATOM 840 N N . ASP A 1 104 ? 1.321 -16.800 -13.155 1.00 80.00 104 ASP A N 1
ATOM 841 C CA . ASP A 1 104 ? 0.153 -16.116 -13.732 1.00 80.00 104 ASP A CA 1
ATOM 842 C C . ASP A 1 104 ? 0.556 -14.895 -14.577 1.00 80.00 104 ASP A C 1
ATOM 844 O O . ASP A 1 104 ? -0.053 -14.602 -15.607 1.00 80.00 104 ASP A O 1
ATOM 848 N N . GLN A 1 105 ? 1.581 -14.152 -14.144 1.00 77.94 105 GLN A N 1
ATOM 849 C CA . GLN A 1 105 ? 2.110 -12.997 -14.879 1.00 77.94 105 GLN A CA 1
ATOM 850 C C . GLN A 1 105 ? 3.202 -13.368 -15.895 1.00 77.94 105 GLN A C 1
ATOM 852 O O . GLN A 1 105 ? 3.712 -12.478 -16.579 1.00 77.94 105 GLN A O 1
ATOM 857 N N . ARG A 1 106 ? 3.562 -14.655 -16.013 1.00 82.44 106 ARG A N 1
ATOM 858 C CA . ARG A 1 106 ? 4.626 -15.172 -16.892 1.00 82.44 106 ARG A CA 1
ATOM 859 C C . ARG A 1 106 ? 5.917 -14.357 -16.794 1.00 82.44 106 ARG A C 1
ATOM 861 O O . ARG A 1 106 ? 6.491 -13.931 -17.804 1.00 82.44 106 ARG A O 1
ATOM 868 N N . LEU A 1 107 ? 6.339 -14.064 -15.563 1.00 80.00 107 LEU A N 1
ATOM 869 C CA . LEU A 1 107 ? 7.490 -13.189 -15.318 1.00 80.00 107 LEU A CA 1
ATOM 870 C C . LEU A 1 107 ? 8.801 -13.797 -15.828 1.00 80.00 107 LEU A C 1
ATOM 872 O O . LEU A 1 107 ? 9.704 -13.061 -16.208 1.00 80.00 107 LEU A O 1
ATOM 876 N N . ASP A 1 108 ? 8.890 -15.123 -15.882 1.00 78.94 108 ASP A N 1
ATOM 877 C CA . ASP A 1 108 ? 9.971 -15.880 -16.515 1.00 78.94 108 ASP A CA 1
ATOM 878 C C . ASP A 1 108 ? 10.111 -15.542 -18.010 1.00 78.94 108 ASP A C 1
ATOM 880 O O . ASP A 1 108 ? 11.190 -15.188 -18.483 1.00 78.94 108 ASP A O 1
ATOM 884 N N . VAL A 1 109 ? 8.995 -15.540 -18.736 1.00 83.00 109 VAL A N 1
ATOM 885 C CA . VAL A 1 109 ? 8.943 -15.228 -20.170 1.00 83.00 109 VAL A CA 1
ATOM 886 C C . VAL A 1 109 ? 9.221 -13.750 -20.414 1.00 83.00 109 VAL A C 1
ATOM 888 O O . VAL A 1 109 ? 9.861 -13.380 -21.399 1.00 83.00 109 VAL A O 1
ATOM 891 N N . LEU A 1 110 ? 8.739 -12.876 -19.529 1.00 78.25 110 LEU A N 1
ATOM 892 C CA . LEU A 1 110 ? 9.058 -11.454 -19.593 1.00 78.25 110 LEU A CA 1
ATOM 893 C C . LEU A 1 110 ? 10.559 -11.215 -19.369 1.00 78.25 110 LEU A C 1
ATOM 895 O O . LEU A 1 110 ? 11.173 -10.474 -20.138 1.00 78.25 110 LEU A O 1
ATOM 899 N N . ALA A 1 111 ? 11.155 -11.869 -18.370 1.00 79.19 111 ALA A N 1
ATOM 900 C CA . ALA A 1 111 ? 12.584 -11.792 -18.087 1.00 79.19 111 ALA A CA 1
ATOM 901 C C . ALA A 1 111 ? 13.426 -12.301 -19.268 1.00 79.19 111 ALA A C 1
ATOM 903 O O . ALA A 1 111 ? 14.403 -11.651 -19.656 1.00 79.19 111 ALA A O 1
ATOM 904 N N . GLU A 1 112 ? 13.016 -13.402 -19.904 1.00 81.88 112 GLU A N 1
ATOM 905 C CA . GLU A 1 112 ? 13.653 -13.913 -21.121 1.00 81.88 112 GLU A CA 1
ATOM 906 C C . GLU A 1 112 ? 13.571 -12.890 -22.263 1.00 81.88 112 GLU A C 1
ATOM 908 O O . GLU A 1 112 ? 14.590 -12.538 -22.860 1.00 81.88 112 GLU A O 1
ATOM 913 N N . LYS A 1 113 ? 12.385 -12.324 -22.527 1.00 81.06 113 LYS A N 1
ATOM 914 C CA . LYS A 1 113 ? 12.198 -11.295 -23.565 1.00 81.06 113 LYS A CA 1
ATOM 915 C C . LYS A 1 113 ? 13.061 -10.060 -23.326 1.00 81.06 113 LYS A C 1
ATOM 917 O O . LYS A 1 113 ? 13.653 -9.545 -24.274 1.00 81.06 113 LYS A O 1
ATOM 922 N N . ILE A 1 114 ? 13.154 -9.589 -22.082 1.00 80.06 114 ILE A N 1
ATOM 923 C CA . ILE A 1 114 ? 14.019 -8.461 -21.703 1.00 80.06 114 ILE A CA 1
ATOM 924 C C . ILE A 1 114 ? 15.491 -8.814 -21.954 1.00 80.06 114 ILE A C 1
ATOM 926 O O . ILE A 1 114 ? 16.231 -8.017 -22.538 1.00 80.06 114 ILE A O 1
ATOM 930 N N . THR A 1 115 ? 15.908 -10.022 -21.573 1.00 80.25 115 THR A N 1
ATOM 931 C CA . THR A 1 115 ? 17.275 -10.520 -21.776 1.00 80.25 115 THR A CA 1
ATOM 932 C C . THR A 1 115 ? 17.628 -10.597 -23.264 1.00 80.25 115 THR A C 1
ATOM 934 O O . THR A 1 115 ? 18.660 -10.064 -23.684 1.00 80.25 115 THR A O 1
ATOM 937 N N . LEU A 1 116 ? 16.740 -11.158 -24.091 1.00 82.56 116 LEU A N 1
ATOM 938 C CA . LEU A 1 116 ? 16.897 -11.228 -25.547 1.00 82.56 116 LEU A CA 1
ATOM 939 C C . LEU A 1 116 ? 16.936 -9.835 -26.190 1.00 82.56 116 LEU A C 1
ATOM 941 O O . LEU A 1 116 ? 17.805 -9.554 -27.021 1.00 82.56 116 LEU A O 1
ATOM 945 N N . ALA A 1 117 ? 16.034 -8.934 -25.787 1.00 77.62 117 ALA A N 1
ATOM 946 C CA . ALA A 1 117 ? 16.001 -7.561 -26.283 1.00 77.62 117 ALA A CA 1
ATOM 947 C C . ALA A 1 117 ? 17.312 -6.816 -25.979 1.00 77.62 117 ALA A C 1
ATOM 949 O O . ALA A 1 117 ? 17.844 -6.129 -26.854 1.00 77.62 117 ALA A O 1
ATOM 950 N N . ARG A 1 118 ? 17.887 -7.002 -24.782 1.00 70.38 118 ARG A N 1
ATOM 951 C CA . ARG A 1 118 ? 19.199 -6.444 -24.414 1.00 70.38 118 ARG A CA 1
ATOM 952 C C . ARG A 1 118 ? 20.328 -7.024 -25.263 1.00 70.38 118 ARG A C 1
ATOM 954 O O . ARG A 1 118 ? 21.151 -6.259 -25.769 1.00 70.38 118 ARG A O 1
ATOM 961 N N . ALA A 1 119 ? 20.370 -8.349 -25.419 1.00 76.94 119 ALA A N 1
ATOM 962 C CA . ALA A 1 119 ? 21.394 -9.025 -26.215 1.00 76.94 119 ALA A CA 1
ATOM 963 C C . ALA A 1 119 ? 21.399 -8.524 -27.669 1.00 76.94 119 ALA A C 1
ATOM 965 O O . ALA A 1 119 ? 22.464 -8.303 -28.247 1.00 76.94 119 ALA A O 1
ATOM 966 N N . LYS A 1 120 ? 20.210 -8.263 -28.228 1.00 78.38 120 LYS A N 1
ATOM 967 C CA . LYS A 1 120 ? 20.035 -7.675 -29.561 1.00 78.38 120 LYS A CA 1
ATOM 968 C C . LYS A 1 120 ? 20.422 -6.195 -29.615 1.00 78.38 120 LYS A C 1
ATOM 970 O O . LYS A 1 120 ? 21.053 -5.772 -30.578 1.00 78.38 120 LYS A O 1
ATOM 975 N N . ALA A 1 121 ? 20.055 -5.412 -28.600 1.00 77.12 121 ALA A N 1
ATOM 976 C CA . ALA A 1 121 ? 20.289 -3.971 -28.580 1.00 77.12 121 ALA A CA 1
ATOM 977 C C . ALA A 1 121 ? 21.771 -3.585 -28.420 1.00 77.12 121 ALA A C 1
ATOM 979 O O . ALA A 1 121 ? 22.126 -2.472 -28.800 1.00 77.12 121 ALA A O 1
ATOM 980 N N . LYS A 1 122 ? 22.618 -4.462 -27.845 1.00 65.94 122 LYS A N 1
ATOM 981 C CA . LYS A 1 122 ? 24.053 -4.219 -27.559 1.00 65.94 122 LYS A CA 1
ATOM 982 C C . LYS A 1 122 ? 24.355 -2.757 -27.160 1.00 65.94 122 LYS A C 1
ATOM 984 O O . LYS A 1 122 ? 25.206 -2.114 -27.779 1.00 65.94 122 LYS A O 1
ATOM 989 N N . PRO A 1 123 ? 23.644 -2.179 -26.174 1.00 64.62 123 PRO A N 1
ATOM 990 C CA . PRO A 1 123 ? 23.790 -0.762 -25.879 1.00 64.62 123 PRO A CA 1
ATOM 991 C C . PRO A 1 123 ? 25.211 -0.477 -25.382 1.00 64.62 123 PRO A C 1
ATOM 993 O O . PRO A 1 123 ? 25.695 -1.147 -24.472 1.00 64.62 123 PRO A O 1
ATOM 996 N N . LYS A 1 124 ? 25.858 0.546 -25.957 1.00 62.34 124 LYS A N 1
ATOM 997 C CA . LYS A 1 124 ? 27.230 0.976 -25.616 1.00 62.34 124 LYS A CA 1
ATOM 998 C C . LYS A 1 124 ? 27.415 1.258 -24.115 1.00 62.34 124 LYS A C 1
ATOM 1000 O O . LYS A 1 124 ? 28.518 1.111 -23.603 1.00 62.34 124 LYS A O 1
ATOM 1005 N N . TYR A 1 125 ? 26.331 1.612 -23.418 1.00 60.16 125 TYR A N 1
ATOM 1006 C CA . TYR A 1 125 ? 26.286 1.798 -21.968 1.00 60.16 125 TYR A CA 1
ATOM 1007 C C . TYR A 1 125 ? 24.995 1.177 -21.405 1.00 60.16 125 TYR A C 1
ATOM 1009 O O . TYR A 1 125 ? 23.905 1.675 -21.709 1.00 60.16 125 TYR A O 1
ATOM 1017 N N . PRO A 1 126 ? 25.055 0.098 -20.605 1.00 61.53 126 PRO A N 1
ATOM 1018 C CA . PRO A 1 126 ? 23.866 -0.426 -19.941 1.00 61.53 126 PRO A CA 1
ATOM 1019 C C . PRO A 1 126 ? 23.364 0.601 -18.916 1.00 61.53 126 PRO A C 1
ATOM 1021 O O . PRO A 1 126 ? 24.117 1.053 -18.054 1.00 61.53 126 PRO A O 1
ATOM 1024 N N . ARG A 1 127 ? 22.087 1.003 -18.997 1.00 64.12 127 ARG A N 1
ATOM 1025 C CA . ARG A 1 127 ? 21.497 1.875 -17.970 1.00 64.12 127 ARG A CA 1
ATOM 1026 C C . ARG A 1 127 ? 21.444 1.102 -16.649 1.00 64.12 127 ARG A C 1
ATOM 1028 O O . ARG A 1 127 ? 20.812 0.053 -16.583 1.00 64.12 127 ARG A O 1
ATOM 1035 N N . ARG A 1 128 ? 22.095 1.636 -15.612 1.00 63.19 128 ARG A N 1
ATOM 1036 C CA . ARG A 1 128 ? 22.329 0.993 -14.302 1.00 63.19 128 ARG A CA 1
ATOM 1037 C C . ARG A 1 128 ? 21.065 0.379 -13.676 1.00 63.19 128 ARG A C 1
ATOM 1039 O O . ARG A 1 128 ? 21.129 -0.719 -13.143 1.00 63.19 128 ARG A O 1
ATOM 1046 N N . TRP A 1 129 ? 19.905 1.026 -13.826 1.00 56.03 129 TRP A N 1
ATOM 1047 C CA . TRP A 1 129 ? 18.624 0.529 -13.299 1.00 56.03 129 TRP A CA 1
ATOM 1048 C C . TRP A 1 129 ? 18.153 -0.787 -13.944 1.00 56.03 129 TRP A C 1
ATOM 1050 O O . TRP A 1 129 ? 17.557 -1.617 -13.268 1.00 56.03 129 TRP A O 1
ATOM 1060 N N . VAL A 1 130 ? 18.465 -1.017 -15.226 1.00 61.84 130 VAL A N 1
ATOM 1061 C CA . VAL A 1 130 ? 18.132 -2.272 -15.926 1.00 61.84 130 VAL A CA 1
ATOM 1062 C C . VAL A 1 130 ? 18.982 -3.422 -15.392 1.00 61.84 130 VAL A C 1
ATOM 1064 O O . VAL A 1 130 ? 18.527 -4.557 -15.332 1.00 61.84 130 VAL A O 1
ATOM 1067 N N . GLN A 1 131 ? 20.222 -3.135 -14.994 1.00 59.91 131 GLN A N 1
ATOM 1068 C CA . GLN A 1 131 ? 21.114 -4.132 -14.413 1.00 59.91 131 GLN A CA 1
ATOM 1069 C C . GLN A 1 131 ? 20.637 -4.562 -13.020 1.00 59.91 131 GLN A C 1
ATOM 1071 O O . GLN A 1 131 ? 20.585 -5.759 -12.763 1.00 59.91 131 GLN A O 1
ATOM 1076 N N . PHE A 1 132 ? 20.194 -3.613 -12.190 1.00 61.12 132 PHE A N 1
ATOM 1077 C CA . PHE A 1 132 ? 19.614 -3.911 -10.876 1.00 61.12 132 PHE A CA 1
ATOM 1078 C C . PHE A 1 132 ? 18.303 -4.702 -10.966 1.00 61.12 132 PHE A C 1
ATOM 1080 O O . PHE A 1 132 ? 18.152 -5.700 -10.272 1.00 61.12 132 PHE A O 1
ATOM 1087 N N . TYR A 1 133 ? 17.391 -4.321 -11.868 1.00 57.31 133 TYR A N 1
ATOM 1088 C CA . TYR A 1 133 ? 16.122 -5.037 -12.065 1.00 57.31 133 TYR A CA 1
ATOM 1089 C C . TYR A 1 133 ? 16.325 -6.512 -12.455 1.00 57.31 133 TYR A C 1
ATOM 1091 O O . TYR A 1 133 ? 15.562 -7.384 -12.053 1.00 57.31 133 TYR A O 1
ATOM 1099 N N . LEU A 1 134 ? 17.373 -6.809 -13.229 1.00 58.50 134 LEU A N 1
ATOM 1100 C CA . LEU A 1 134 ? 17.683 -8.175 -13.653 1.00 58.50 134 LEU A CA 1
ATOM 1101 C C . LEU A 1 134 ? 18.378 -9.005 -12.561 1.00 58.50 134 LEU A C 1
ATOM 1103 O O . LEU A 1 134 ? 18.144 -10.207 -12.506 1.00 58.50 134 LEU A O 1
ATOM 1107 N N . GLN A 1 135 ? 19.199 -8.387 -11.706 1.00 61.94 135 GLN A N 1
ATOM 1108 C CA . GLN A 1 135 ? 19.804 -9.060 -10.545 1.00 61.94 135 GLN A CA 1
ATOM 1109 C C . GLN A 1 135 ? 18.731 -9.491 -9.538 1.00 61.94 135 GLN A C 1
ATOM 1111 O O . GLN A 1 135 ? 18.736 -10.629 -9.077 1.00 61.94 135 GLN A O 1
ATOM 1116 N N . ASP A 1 136 ? 17.750 -8.617 -9.306 1.00 55.09 136 ASP A N 1
ATOM 1117 C CA . ASP A 1 136 ? 16.598 -8.897 -8.447 1.00 55.09 136 ASP A CA 1
ATOM 1118 C C . ASP A 1 136 ? 15.732 -10.048 -9.003 1.00 55.09 136 ASP A C 1
ATOM 1120 O O . ASP A 1 136 ? 15.395 -10.993 -8.292 1.00 55.09 136 ASP A O 1
ATOM 1124 N N . LEU A 1 137 ? 15.469 -10.060 -10.320 1.00 52.16 137 LEU A N 1
ATOM 1125 C CA . LEU A 1 137 ? 14.753 -11.160 -10.990 1.00 52.16 137 LEU A CA 1
ATOM 1126 C C . LEU A 1 137 ? 15.500 -12.505 -10.972 1.00 52.16 137 LEU A C 1
ATOM 1128 O O . LEU A 1 137 ? 14.857 -13.555 -11.061 1.00 52.16 137 LEU A O 1
ATOM 1132 N N . ALA A 1 138 ? 16.832 -12.486 -10.893 1.00 60.50 138 ALA A N 1
ATOM 1133 C CA . ALA A 1 138 ? 17.665 -13.685 -10.824 1.00 60.50 138 ALA A CA 1
ATOM 1134 C C . ALA A 1 138 ? 17.755 -14.274 -9.402 1.00 60.50 138 ALA A C 1
ATOM 1136 O O . ALA A 1 138 ? 18.315 -15.356 -9.231 1.00 60.50 138 ALA A O 1
ATOM 1137 N N . GLY A 1 139 ? 17.199 -13.596 -8.390 1.00 47.59 139 GLY A N 1
ATOM 1138 C CA . GLY A 1 139 ? 17.333 -13.997 -6.987 1.00 47.59 139 GLY A CA 1
ATOM 1139 C C . GLY A 1 139 ? 18.744 -13.789 -6.430 1.00 47.59 139 GLY A C 1
ATOM 1140 O O . GLY A 1 139 ? 19.069 -14.318 -5.367 1.00 47.59 139 GLY A O 1
ATOM 1141 N N . GLU A 1 140 ? 19.589 -13.030 -7.130 1.00 44.09 140 GLU A N 1
ATOM 1142 C CA . GLU A 1 140 ? 20.901 -12.629 -6.637 1.00 44.09 140 GLU A CA 1
ATOM 1143 C C . GLU A 1 140 ? 20.698 -11.420 -5.724 1.00 44.09 140 GLU A C 1
ATOM 1145 O O . GLU A 1 140 ? 20.318 -10.340 -6.178 1.00 44.09 140 GLU A O 1
ATOM 1150 N N . THR A 1 141 ? 20.911 -11.600 -4.416 1.00 41.81 141 THR A N 1
ATOM 1151 C CA . THR A 1 141 ? 20.791 -10.517 -3.434 1.00 41.81 141 THR A CA 1
ATOM 1152 C C . THR A 1 141 ? 21.638 -9.334 -3.880 1.00 41.81 141 THR A C 1
ATOM 1154 O O . THR A 1 141 ? 22.864 -9.447 -3.966 1.00 41.81 141 THR A O 1
ATOM 1157 N N . ALA A 1 142 ? 20.985 -8.207 -4.166 1.00 47.50 142 ALA A N 1
ATOM 1158 C CA . ALA A 1 142 ? 21.659 -6.960 -4.478 1.00 47.50 142 ALA A CA 1
ATOM 1159 C C . ALA A 1 142 ? 22.615 -6.622 -3.326 1.00 47.50 142 ALA A C 1
ATOM 1161 O O . ALA A 1 142 ? 22.188 -6.360 -2.202 1.00 47.50 142 ALA A O 1
ATOM 1162 N N . VAL A 1 143 ? 23.918 -6.680 -3.604 1.00 39.41 143 VAL A N 1
ATOM 1163 C CA . VAL A 1 143 ? 24.953 -6.272 -2.654 1.00 39.41 143 VAL A CA 1
ATOM 1164 C C . VAL A 1 143 ? 24.752 -4.775 -2.394 1.00 39.41 143 VAL A C 1
ATOM 1166 O O . VAL A 1 143 ? 24.748 -4.003 -3.361 1.00 39.41 143 VAL A O 1
ATOM 1169 N N . PRO A 1 144 ? 24.537 -4.344 -1.138 1.00 38.78 144 PRO A N 1
ATOM 1170 C CA . PRO A 1 144 ? 24.424 -2.926 -0.840 1.00 38.78 144 PRO A CA 1
ATOM 1171 C C . PRO A 1 144 ? 25.784 -2.270 -1.099 1.00 38.78 144 PRO A C 1
ATOM 1173 O O . PRO A 1 144 ? 26.821 -2.863 -0.810 1.00 38.78 144 PRO A O 1
ATOM 1176 N N . MET A 1 145 ? 25.778 -1.072 -1.682 1.00 42.41 145 MET A N 1
ATOM 1177 C CA . MET A 1 145 ? 26.989 -0.259 -1.796 1.00 42.41 145 MET A CA 1
ATOM 1178 C C . MET A 1 145 ? 26.941 0.895 -0.801 1.00 42.41 145 MET A C 1
ATOM 1180 O O . MET A 1 145 ? 25.901 1.544 -0.661 1.00 42.41 145 MET A O 1
ATOM 1184 N N . ASP A 1 146 ? 28.093 1.104 -0.174 1.00 39.47 146 ASP A N 1
ATOM 1185 C CA . ASP A 1 146 ? 28.504 2.253 0.634 1.00 39.47 146 ASP A CA 1
ATOM 1186 C C . ASP A 1 146 ? 28.494 3.573 -0.165 1.00 39.47 146 ASP A C 1
ATOM 1188 O O . ASP A 1 146 ? 28.735 3.538 -1.401 1.00 39.47 146 ASP A O 1
#

pLDDT: mean 83.59, std 14.85, range [38.78, 96.94]

InterPro domains:
  IPR013766 Thioredoxin domain [PF00085] (2-83)
  IPR036249 Thioredoxin-like superfamily [SSF52833] (2-89)

Radius of gyration: 18.32 Å; chains: 1; bounding box: 42×38×46 Å

Secondary structure (DSSP, 8-state):
-EE-TT-HHHHHHHHHHHHHHHHTTT-TT-----EETTTS---TTT----SSSB-EE--TT-TTSPEEP-S-SSHHHHHHHHHHHSS--HHHHHHHHHHHHHHHTTHHHHHHHHHHHHHHH--SS--HHHHHHHHHHTT-------